Protein AF-U7QAC0-F1 (afdb_monomer_lite)

pLDDT: mean 85.82, std 8.83, range [56.03, 96.5]

Organism: NCBI:txid1348334

Sequence (75 aa):
MITYEQFIQNRYTYDWQPSRLLPVLLGQEPLRDHRCLWTYLSLPLENLSEQQAYSILEEVWLSWYQWWHPRFPNI

Structure (mmCIF, N/CA/C/O backbone):
data_AF-U7QAC0-F1
#
_entry.id   AF-U7QAC0-F1
#
loop_
_atom_site.group_PDB
_atom_site.id
_atom_site.type_symbol
_atom_site.label_atom_id
_atom_site.label_alt_id
_atom_site.label_comp_id
_atom_site.label_asym_id
_atom_site.label_entity_id
_atom_site.label_seq_id
_atom_site.pdbx_PDB_ins_code
_atom_site.Cartn_x
_atom_site.Cartn_y
_atom_site.Cartn_z
_atom_site.occupancy
_atom_site.B_iso_or_equiv
_atom_sit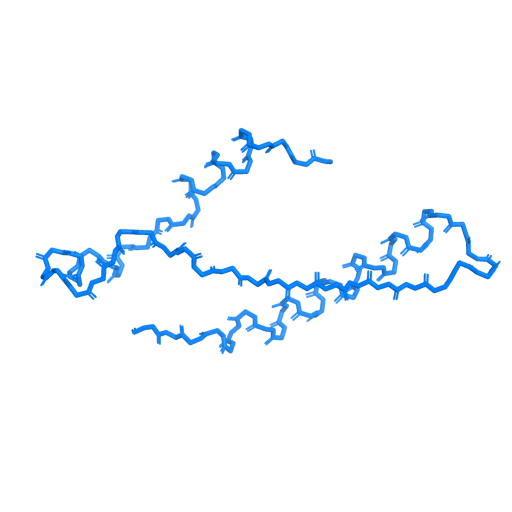e.auth_seq_id
_atom_site.auth_comp_id
_atom_site.auth_asym_id
_atom_site.auth_atom_id
_atom_site.pdbx_PDB_model_num
ATOM 1 N N . MET A 1 1 ? -0.926 10.224 7.323 1.00 56.03 1 MET A N 1
ATOM 2 C CA . MET A 1 1 ? -1.487 10.770 6.067 1.00 56.03 1 MET A CA 1
ATOM 3 C C . MET A 1 1 ? -0.323 11.152 5.166 1.00 56.03 1 MET A C 1
ATOM 5 O O . MET A 1 1 ? 0.559 11.852 5.643 1.00 56.03 1 MET A O 1
ATOM 9 N N . ILE A 1 2 ? -0.274 10.644 3.933 1.00 77.69 2 ILE A N 1
ATOM 10 C CA . ILE A 1 2 ? 0.779 10.976 2.958 1.00 77.69 2 ILE A CA 1
ATOM 11 C C . ILE A 1 2 ? 0.268 12.148 2.115 1.00 77.69 2 ILE A C 1
ATOM 13 O O . ILE A 1 2 ? -0.844 12.077 1.593 1.00 77.69 2 ILE A O 1
ATOM 17 N N . THR A 1 3 ? 1.035 13.233 2.005 1.00 89.88 3 THR A N 1
ATOM 18 C CA . THR A 1 3 ? 0.670 14.356 1.124 1.00 89.88 3 THR A CA 1
ATOM 19 C C . THR A 1 3 ? 0.910 13.998 -0.341 1.00 89.88 3 THR A C 1
ATOM 21 O O . THR A 1 3 ? 1.688 13.099 -0.655 1.00 89.88 3 THR A O 1
ATOM 24 N N . TYR A 1 4 ? 0.282 14.728 -1.267 1.00 80.00 4 TYR A N 1
ATOM 25 C CA . TYR A 1 4 ? 0.552 14.553 -2.697 1.00 80.00 4 TYR A CA 1
ATOM 26 C C . TYR A 1 4 ? 2.047 14.710 -3.027 1.00 80.00 4 TYR A C 1
ATOM 28 O O . TYR A 1 4 ? 2.604 13.923 -3.785 1.00 80.00 4 TYR A O 1
ATOM 36 N N . GLU A 1 5 ? 2.725 15.670 -2.400 1.00 88.81 5 GLU A N 1
ATOM 37 C CA . GLU A 1 5 ? 4.162 15.903 -2.586 1.00 88.81 5 GLU A CA 1
ATOM 38 C C . GLU A 1 5 ? 4.999 14.721 -2.086 1.00 88.81 5 GLU A C 1
ATOM 40 O O . GLU A 1 5 ? 5.880 14.244 -2.799 1.00 88.81 5 GLU A O 1
ATOM 45 N N . GLN A 1 6 ? 4.683 14.195 -0.898 1.00 85.62 6 GLN A N 1
ATOM 46 C CA . GLN A 1 6 ? 5.340 13.007 -0.348 1.00 85.62 6 GLN A CA 1
ATOM 47 C C . GLN A 1 6 ? 5.093 11.772 -1.221 1.00 85.62 6 GLN A C 1
ATOM 49 O O . GLN A 1 6 ? 6.005 10.978 -1.445 1.00 85.62 6 GLN A O 1
ATOM 54 N N . PHE A 1 7 ? 3.881 11.627 -1.762 1.00 82.62 7 PHE A N 1
ATOM 55 C CA . PHE A 1 7 ? 3.548 10.567 -2.707 1.00 82.62 7 PHE A CA 1
ATOM 56 C C . PHE A 1 7 ? 4.402 10.669 -3.976 1.00 82.62 7 PHE A C 1
ATOM 58 O O . PHE A 1 7 ? 5.038 9.693 -4.370 1.00 82.62 7 PHE A O 1
ATOM 65 N N . ILE A 1 8 ? 4.483 11.855 -4.583 1.00 81.19 8 ILE A N 1
ATOM 66 C CA . ILE A 1 8 ? 5.290 12.093 -5.784 1.00 81.19 8 ILE A CA 1
ATOM 67 C C . ILE A 1 8 ? 6.785 11.861 -5.514 1.00 81.19 8 ILE A C 1
ATOM 69 O O . ILE A 1 8 ? 7.456 11.220 -6.324 1.00 81.19 8 ILE A O 1
ATOM 73 N N . GLN A 1 9 ? 7.305 12.307 -4.370 1.00 84.38 9 GLN A N 1
ATOM 74 C CA . GLN A 1 9 ? 8.711 12.117 -4.007 1.00 84.38 9 GLN A CA 1
ATOM 75 C C . GLN A 1 9 ? 9.073 10.641 -3.790 1.00 84.38 9 GLN A C 1
ATOM 77 O O . GLN A 1 9 ? 10.129 10.186 -4.240 1.00 84.38 9 GLN A O 1
ATOM 82 N N . ASN A 1 10 ? 8.182 9.868 -3.163 1.00 83.75 10 ASN A N 1
ATOM 83 C CA . ASN A 1 10 ? 8.362 8.424 -3.026 1.00 83.75 10 ASN A CA 1
ATOM 84 C C . ASN A 1 10 ? 8.413 7.747 -4.396 1.00 83.75 10 ASN A C 1
ATOM 86 O O . ASN A 1 10 ? 9.302 6.938 -4.638 1.00 83.75 10 ASN A O 1
ATOM 90 N N . ARG A 1 11 ? 7.539 8.136 -5.329 1.00 80.94 11 ARG A N 1
ATOM 91 C CA . ARG A 1 11 ? 7.570 7.603 -6.696 1.00 80.94 11 ARG A CA 1
ATOM 92 C C . ARG A 1 11 ? 8.885 7.896 -7.415 1.00 80.94 11 ARG A C 1
ATOM 94 O O . ARG A 1 11 ? 9.429 7.012 -8.063 1.00 80.94 11 ARG A O 1
ATOM 101 N N . TYR A 1 12 ? 9.448 9.096 -7.266 1.00 77.12 12 TYR A N 1
ATOM 102 C CA . TYR A 1 12 ? 10.777 9.403 -7.816 1.00 77.12 12 TYR A CA 1
ATOM 103 C C . TYR A 1 12 ? 11.887 8.512 -7.251 1.00 77.12 12 TYR A C 1
ATOM 105 O O . TYR A 1 12 ? 12.828 8.181 -7.967 1.00 77.12 12 TYR A O 1
ATOM 113 N N . THR A 1 13 ? 11.776 8.143 -5.978 1.00 81.31 13 THR A N 1
ATOM 114 C CA . THR A 1 13 ? 12.800 7.371 -5.268 1.00 81.31 13 THR A CA 1
ATOM 115 C C . THR A 1 13 ? 12.684 5.870 -5.539 1.00 81.31 13 THR A C 1
ATOM 117 O O . THR A 1 13 ? 13.702 5.197 -5.682 1.00 81.31 13 THR A O 1
ATOM 120 N N . TYR A 1 14 ? 11.458 5.343 -5.618 1.00 80.06 14 TYR A N 1
ATOM 121 C CA . TYR A 1 14 ? 11.194 3.902 -5.578 1.00 80.06 14 TYR A CA 1
ATOM 122 C C . TYR A 1 14 ? 10.633 3.315 -6.883 1.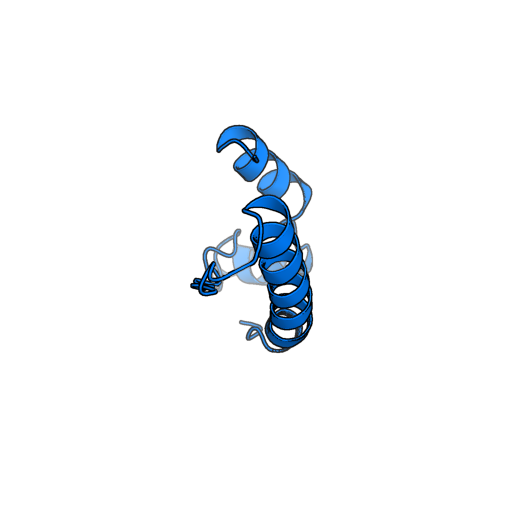00 80.06 14 TYR A C 1
ATOM 124 O O . TYR A 1 14 ? 10.782 2.114 -7.093 1.00 80.06 14 TYR A O 1
ATOM 132 N N . ASP A 1 15 ? 10.053 4.116 -7.790 1.00 77.19 15 ASP A N 1
ATOM 133 C CA . ASP A 1 15 ? 9.511 3.603 -9.067 1.00 77.19 15 ASP A CA 1
ATOM 134 C C . ASP A 1 15 ? 10.605 3.400 -10.135 1.00 77.19 15 ASP A C 1
ATOM 136 O O . ASP A 1 15 ? 10.314 2.985 -11.260 1.00 77.19 15 ASP A O 1
ATOM 140 N N . TRP A 1 16 ? 11.868 3.717 -9.829 1.00 75.50 16 TRP A N 1
ATOM 141 C CA . TRP A 1 16 ? 12.975 3.504 -10.755 1.00 75.50 16 TRP A CA 1
ATOM 142 C C . TRP A 1 16 ? 13.226 2.010 -10.975 1.00 75.50 16 TRP A C 1
ATOM 144 O O . TRP A 1 16 ? 13.641 1.286 -10.070 1.00 75.50 16 TRP A O 1
ATOM 154 N N . GLN A 1 17 ? 13.023 1.558 -12.211 1.00 76.88 17 GLN A N 1
ATOM 155 C CA . GLN A 1 17 ? 13.228 0.172 -12.619 1.00 76.88 17 GLN A CA 1
ATOM 156 C C . GLN A 1 17 ? 14.225 0.129 -13.786 1.00 76.88 17 GLN A C 1
ATOM 158 O O . GLN A 1 17 ? 13.827 0.351 -14.932 1.00 76.88 17 GLN A O 1
ATOM 163 N N . PRO A 1 18 ? 15.520 -0.171 -13.534 1.00 80.62 18 PRO A N 1
ATOM 164 C CA . PRO A 1 18 ? 16.547 -0.233 -14.580 1.00 80.62 18 PRO A CA 1
ATOM 165 C C . PRO A 1 18 ? 16.184 -1.153 -15.753 1.00 80.62 18 PRO A C 1
ATOM 167 O O . PRO A 1 18 ? 16.576 -0.893 -16.888 1.00 80.62 18 PRO A O 1
ATOM 170 N N . SER A 1 19 ? 15.399 -2.203 -15.489 1.00 79.19 19 SER A N 1
ATOM 171 C CA . SER A 1 19 ? 14.885 -3.142 -16.491 1.00 79.19 19 SER A CA 1
ATOM 172 C C . SER A 1 19 ? 14.053 -2.481 -17.595 1.00 79.19 19 SER A C 1
ATOM 174 O O . SER A 1 19 ? 13.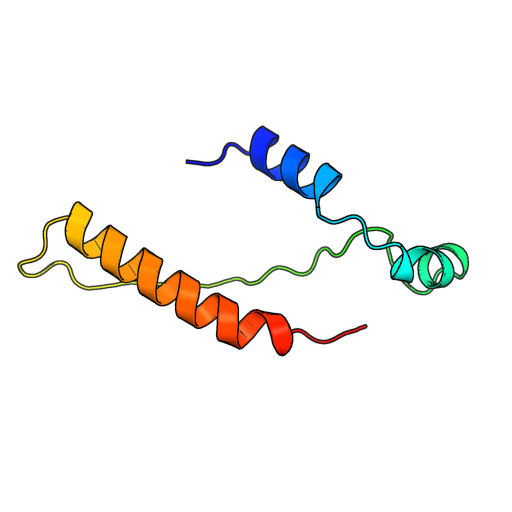950 -3.042 -18.682 1.00 79.19 19 SER A O 1
ATOM 176 N N . ARG A 1 20 ? 13.498 -1.284 -17.365 1.00 75.38 20 ARG A N 1
ATOM 177 C CA . ARG A 1 20 ? 12.644 -0.575 -18.333 1.00 75.38 20 ARG A CA 1
ATOM 178 C C . ARG A 1 20 ? 13.406 0.326 -19.298 1.00 75.38 20 ARG A C 1
ATOM 180 O O . ARG A 1 20 ? 12.820 0.815 -20.255 1.00 75.38 20 ARG A O 1
ATOM 187 N N . LEU A 1 21 ? 14.711 0.527 -19.101 1.00 85.25 21 LEU A N 1
ATOM 188 C CA . LEU A 1 21 ? 15.508 1.426 -19.942 1.00 85.25 21 LEU A CA 1
ATOM 189 C C . LEU A 1 21 ? 15.512 1.020 -21.422 1.00 85.25 21 LEU A C 1
ATOM 191 O O . LEU A 1 21 ? 15.299 1.862 -22.289 1.00 85.25 21 LEU A O 1
ATOM 195 N N . LEU A 1 22 ? 15.729 -0.264 -21.711 1.00 88.06 22 LEU A N 1
ATOM 196 C CA . LEU A 1 22 ? 15.753 -0.793 -23.079 1.00 88.06 22 LEU A CA 1
ATOM 197 C C . LEU A 1 22 ? 14.388 -0.653 -23.784 1.00 88.06 22 LEU A C 1
ATOM 199 O O . LEU A 1 22 ? 14.354 -0.026 -24.844 1.00 88.06 22 LEU A O 1
ATOM 203 N N . PRO A 1 23 ? 13.266 -1.140 -23.211 1.00 82.75 23 PRO A N 1
ATOM 204 C CA . PRO A 1 23 ? 11.932 -0.943 -23.785 1.00 82.75 23 PRO A CA 1
ATOM 205 C C . PRO A 1 23 ? 11.576 0.531 -24.017 1.00 82.75 23 PRO A C 1
ATOM 207 O O . PRO A 1 23 ? 11.009 0.870 -25.054 1.00 82.75 23 PRO A O 1
ATOM 210 N N . VAL A 1 24 ? 11.957 1.422 -23.094 1.00 83.44 24 VAL A N 1
ATOM 211 C CA . VAL A 1 24 ? 11.717 2.871 -23.211 1.00 83.44 24 VAL A CA 1
ATOM 212 C C . VAL A 1 24 ? 12.490 3.477 -24.381 1.00 83.44 24 VAL A C 1
ATOM 214 O O . VAL A 1 24 ? 11.915 4.220 -25.173 1.00 83.44 24 VAL A O 1
ATOM 217 N N . LEU A 1 25 ? 13.776 3.140 -24.535 1.00 88.81 25 LEU A N 1
ATOM 218 C CA . LEU A 1 25 ? 14.598 3.622 -25.653 1.00 88.81 25 LEU A CA 1
ATOM 219 C C . LEU A 1 25 ? 14.106 3.102 -27.011 1.00 88.81 25 LEU A C 1
ATOM 221 O O . LEU A 1 25 ? 14.234 3.797 -28.015 1.00 88.81 25 LEU A O 1
ATOM 225 N N . LEU A 1 26 ? 13.527 1.899 -27.037 1.00 91.56 26 LEU A N 1
ATOM 226 C CA . LEU A 1 26 ? 12.920 1.295 -28.226 1.00 91.56 26 LEU A CA 1
ATOM 227 C C . LEU A 1 26 ? 11.482 1.783 -28.492 1.00 91.56 26 LEU A C 1
ATOM 229 O O . LEU A 1 26 ? 10.875 1.362 -29.474 1.00 91.56 26 LEU A O 1
ATOM 233 N N . GLY A 1 27 ? 10.928 2.648 -27.634 1.00 81.00 27 GLY A N 1
ATOM 234 C CA . GLY A 1 27 ? 9.565 3.173 -27.761 1.00 81.00 27 GLY A CA 1
ATOM 235 C C . GLY A 1 27 ? 8.458 2.151 -27.479 1.00 81.00 27 GLY A C 1
ATOM 236 O O . GLY A 1 27 ? 7.320 2.358 -27.891 1.00 81.00 27 GLY A O 1
ATOM 237 N N . GLN A 1 28 ? 8.778 1.045 -26.807 1.00 82.00 28 GLN A N 1
ATOM 238 C CA . GLN A 1 28 ? 7.843 -0.041 -26.500 1.00 82.00 28 GLN A CA 1
ATOM 239 C C . GLN A 1 28 ? 7.038 0.234 -25.223 1.00 82.00 28 GLN A C 1
ATOM 241 O O . GLN A 1 28 ? 5.897 -0.205 -25.110 1.00 82.00 28 GLN A O 1
ATOM 246 N N . GLU A 1 29 ? 7.605 0.997 -24.282 1.00 73.69 29 GLU A N 1
ATOM 247 C CA . GLU A 1 29 ? 6.977 1.315 -22.998 1.00 73.69 29 GLU A CA 1
ATOM 248 C C . GLU A 1 29 ? 7.258 2.751 -22.526 1.00 73.69 29 GLU A C 1
ATOM 250 O O . GLU A 1 29 ? 8.298 3.326 -22.855 1.00 73.69 29 GLU A O 1
ATOM 255 N N . PRO A 1 30 ? 6.369 3.341 -21.704 1.00 73.56 30 PRO A N 1
ATOM 256 C CA . PRO A 1 30 ? 6.652 4.594 -21.014 1.00 73.56 30 PRO A CA 1
ATOM 257 C C . PRO A 1 30 ? 7.676 4.407 -19.881 1.00 73.56 30 PRO A C 1
ATOM 259 O O . PRO A 1 30 ? 7.760 3.351 -19.258 1.00 73.56 30 PRO A O 1
ATOM 262 N N . LEU A 1 31 ? 8.408 5.479 -19.546 1.00 73.56 31 LEU A N 1
ATOM 263 C CA . LEU A 1 31 ? 9.413 5.477 -18.468 1.00 73.56 31 LEU A CA 1
ATOM 264 C C . LEU A 1 31 ? 8.826 5.171 -17.080 1.00 73.56 31 LEU A C 1
ATOM 266 O O . LEU A 1 31 ? 9.538 4.706 -16.194 1.00 73.56 31 LEU A O 1
ATOM 270 N N . ARG A 1 32 ? 7.537 5.455 -16.871 1.00 73.62 32 ARG A N 1
ATOM 271 C CA . ARG A 1 32 ? 6.838 5.220 -15.604 1.00 73.62 32 ARG A CA 1
ATOM 272 C C . ARG A 1 32 ? 5.666 4.279 -15.799 1.00 73.62 32 ARG A C 1
ATOM 274 O O . ARG A 1 32 ? 4.911 4.420 -16.759 1.00 73.62 32 ARG A O 1
ATOM 281 N N . ASP A 1 33 ? 5.461 3.395 -14.824 1.00 73.19 33 ASP A N 1
ATOM 282 C CA . ASP A 1 33 ? 4.201 2.669 -14.722 1.00 73.19 33 ASP A CA 1
ATOM 283 C C . ASP A 1 33 ? 3.115 3.592 -14.167 1.00 73.19 33 ASP A C 1
ATOM 285 O O . ASP A 1 33 ? 3.216 4.103 -13.048 1.00 73.19 33 ASP A O 1
ATOM 289 N N . HIS A 1 34 ? 2.067 3.815 -14.952 1.00 76.12 34 HIS A N 1
ATOM 290 C CA . HIS A 1 34 ? 0.895 4.578 -14.522 1.00 76.12 34 HIS A CA 1
ATOM 291 C C . HIS A 1 34 ? -0.264 3.683 -14.086 1.00 76.12 34 HIS A C 1
ATOM 293 O O . HIS A 1 34 ? -1.319 4.190 -13.708 1.00 76.12 34 HIS A O 1
ATOM 299 N N . ARG A 1 35 ? -0.092 2.362 -14.136 1.00 79.06 35 ARG A N 1
ATOM 300 C CA . ARG A 1 35 ? -1.101 1.424 -13.666 1.00 79.06 35 ARG A CA 1
ATOM 301 C C . ARG A 1 35 ? -1.166 1.482 -12.137 1.00 79.06 35 ARG A C 1
ATOM 303 O O . ARG A 1 35 ? -0.145 1.424 -11.458 1.00 79.06 35 ARG A O 1
ATOM 310 N N . CYS A 1 36 ? -2.377 1.586 -11.604 1.00 78.56 36 CYS A N 1
ATOM 311 C CA . CYS A 1 36 ? -2.637 1.664 -10.168 1.00 78.56 36 CYS A CA 1
ATOM 312 C C . CYS A 1 36 ? -3.554 0.516 -9.736 1.00 78.56 36 CYS A C 1
ATOM 314 O O . CYS A 1 36 ? -4.443 0.111 -10.486 1.00 78.56 36 CYS A O 1
ATOM 316 N N . LEU A 1 37 ? -3.386 0.043 -8.500 1.00 84.00 37 LEU A N 1
ATOM 317 C CA . LEU A 1 37 ? -4.400 -0.763 -7.826 1.00 84.00 37 LEU A CA 1
ATOM 318 C C . LEU A 1 37 ? -5.458 0.173 -7.240 1.00 84.00 37 LEU A C 1
ATOM 320 O O . LEU A 1 37 ? -5.169 0.933 -6.318 1.00 84.00 37 LEU A O 1
ATOM 324 N N . TRP A 1 38 ? -6.684 0.098 -7.749 1.00 85.06 38 TRP A N 1
ATOM 325 C CA . TRP A 1 38 ? -7.837 0.706 -7.093 1.00 85.06 38 TRP A CA 1
ATOM 326 C C . TRP A 1 38 ? -8.518 -0.340 -6.210 1.00 85.06 38 TRP A C 1
ATOM 328 O O . TRP A 1 38 ? -8.953 -1.376 -6.710 1.00 85.06 38 TRP A O 1
ATOM 338 N N . THR A 1 39 ? -8.602 -0.084 -4.905 1.00 89.06 39 THR A N 1
ATOM 339 C CA . THR A 1 39 ? -9.305 -0.957 -3.958 1.00 89.06 39 THR A CA 1
ATOM 340 C C . THR A 1 39 ? -10.217 -0.142 -3.051 1.00 89.06 39 THR A C 1
ATOM 342 O O . THR A 1 39 ? -9.920 1.009 -2.732 1.00 89.06 39 THR A O 1
ATOM 345 N N . TYR A 1 40 ? -11.325 -0.748 -2.635 1.00 92.88 40 TYR A N 1
ATOM 346 C CA . TYR A 1 40 ? -12.249 -0.190 -1.658 1.00 92.88 40 TYR A CA 1
ATOM 347 C C . TYR A 1 40 ? -12.419 -1.199 -0.524 1.00 92.88 40 TYR A C 1
ATOM 349 O O . TYR A 1 40 ? -12.928 -2.298 -0.740 1.00 92.88 40 TYR A O 1
ATOM 357 N N . LEU A 1 41 ? -11.968 -0.830 0.675 1.00 93.94 41 LEU A N 1
ATOM 358 C CA . LEU A 1 41 ? -12.095 -1.636 1.886 1.00 93.94 41 LEU A CA 1
ATOM 359 C C . LEU A 1 41 ? -13.081 -0.947 2.826 1.00 93.94 41 LEU A C 1
ATOM 361 O O . LEU A 1 41 ? -12.992 0.260 3.050 1.00 93.94 41 LEU A O 1
ATOM 365 N N . SER A 1 42 ? -14.025 -1.712 3.366 1.00 94.56 42 SER A N 1
ATOM 366 C CA . SER A 1 42 ? -15.015 -1.210 4.316 1.00 94.56 42 SER A CA 1
ATOM 367 C C . SER A 1 42 ? -15.317 -2.266 5.370 1.00 94.56 42 SER A C 1
ATOM 369 O O . SER A 1 42 ? -15.210 -3.465 5.110 1.00 94.56 42 SER A O 1
ATOM 371 N N . LEU A 1 43 ? -15.668 -1.801 6.564 1.00 94.94 43 LEU A N 1
ATOM 372 C CA . LEU A 1 43 ? -15.993 -2.619 7.724 1.00 94.94 43 LEU A CA 1
ATOM 373 C C . LEU A 1 43 ? -17.117 -1.905 8.494 1.00 94.94 43 LEU A C 1
ATOM 375 O O . LEU A 1 43 ? -17.014 -0.691 8.694 1.00 94.94 43 LEU A O 1
ATOM 379 N N . PRO A 1 44 ? -18.184 -2.602 8.920 1.00 94.00 44 PRO A N 1
ATOM 380 C CA . PRO A 1 44 ? -19.197 -2.003 9.780 1.00 94.00 44 PRO A CA 1
ATOM 381 C C . PRO A 1 44 ? -18.607 -1.698 11.165 1.00 94.00 44 PRO A C 1
ATOM 383 O O . PRO A 1 44 ? -17.871 -2.510 11.722 1.00 94.00 44 PRO A O 1
ATOM 386 N N . LEU A 1 45 ? -18.926 -0.526 11.727 1.00 93.44 45 LEU A N 1
ATOM 387 C CA . LEU A 1 45 ? -18.368 -0.118 13.020 1.00 93.44 45 LEU A CA 1
ATOM 388 C C . LEU A 1 45 ? -18.971 -0.893 14.194 1.00 93.44 45 LEU A C 1
ATOM 390 O O . LEU A 1 45 ? -18.221 -1.254 15.081 1.00 93.44 45 LEU A O 1
ATOM 394 N N . GLU A 1 46 ? -20.274 -1.191 14.199 1.00 88.75 46 GLU A N 1
ATOM 395 C CA . GLU A 1 46 ? -20.988 -1.907 15.280 1.00 88.75 46 GLU A CA 1
ATOM 396 C C . GLU A 1 46 ? -20.507 -1.560 16.709 1.00 88.75 46 GLU A C 1
ATOM 398 O O . GLU A 1 46 ? -20.972 -0.576 17.278 1.00 88.75 46 GLU A O 1
ATOM 403 N N . ASN A 1 47 ? -19.582 -2.350 17.273 1.00 92.25 47 ASN A N 1
ATOM 404 C CA . ASN A 1 47 ? -19.009 -2.189 18.620 1.00 92.25 47 ASN A CA 1
ATOM 405 C C . ASN A 1 47 ? -17.510 -1.811 18.629 1.00 92.25 47 ASN A C 1
ATOM 407 O O . ASN A 1 47 ? -16.874 -1.810 1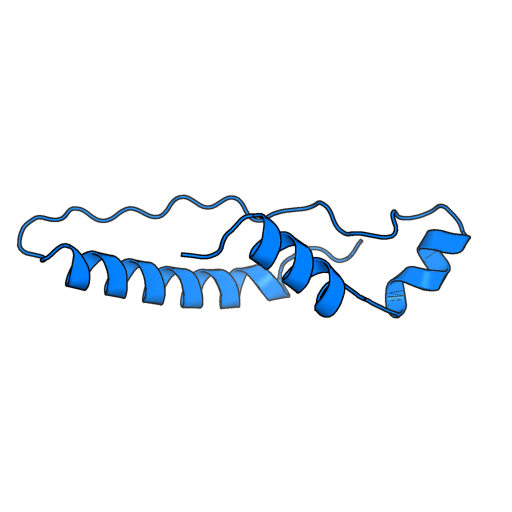9.683 1.00 92.25 47 ASN A O 1
ATOM 411 N N . LEU A 1 48 ? -16.923 -1.552 17.464 1.00 94.56 48 LEU A N 1
ATOM 412 C CA . LEU A 1 48 ? -15.529 -1.171 17.276 1.00 94.56 48 LEU A CA 1
ATOM 413 C C . LEU A 1 48 ? -15.365 0.340 17.422 1.00 94.56 48 LEU A C 1
ATOM 415 O O . LEU A 1 48 ? -16.153 1.128 16.897 1.00 94.56 48 LEU A O 1
ATOM 419 N N . SER A 1 49 ? -14.280 0.753 18.070 1.00 95.38 49 SER A N 1
ATOM 420 C CA . SER A 1 49 ? -13.808 2.127 17.937 1.00 95.38 49 SER A CA 1
ATOM 421 C C . SER A 1 49 ? -13.266 2.372 16.526 1.00 95.38 49 SER A C 1
ATOM 423 O O . SER A 1 49 ? -12.809 1.449 15.848 1.00 95.38 49 SER A O 1
ATOM 425 N N . GLU A 1 50 ? -13.245 3.633 16.095 1.00 93.94 50 GLU A N 1
ATOM 426 C CA . GLU A 1 50 ? -12.642 4.024 14.813 1.00 93.94 50 GLU A CA 1
ATOM 427 C C . GLU A 1 50 ? -11.194 3.533 14.686 1.00 93.94 50 GLU A C 1
ATOM 429 O O . GLU A 1 50 ? -10.780 3.064 13.628 1.00 93.94 50 GLU A O 1
ATOM 434 N N . GLN A 1 51 ? -10.435 3.578 15.785 1.00 95.31 51 GLN A N 1
ATOM 435 C CA . GLN A 1 51 ? -9.051 3.118 15.813 1.00 95.31 51 GLN A CA 1
ATOM 436 C C . GLN A 1 51 ? -8.947 1.603 15.605 1.00 95.31 51 GLN A C 1
ATOM 438 O O . GLN A 1 51 ? -8.091 1.152 14.850 1.00 95.31 51 GLN A O 1
ATOM 443 N N . GLN A 1 52 ? -9.834 0.818 16.225 1.00 96.19 52 GLN A N 1
ATOM 444 C CA . GLN A 1 52 ? -9.883 -0.632 16.014 1.00 96.19 52 GLN A CA 1
ATOM 445 C C . GLN A 1 52 ? -10.270 -0.972 14.573 1.00 96.19 52 GLN A C 1
ATOM 447 O O . GLN A 1 52 ? -9.632 -1.820 13.951 1.00 96.19 52 GLN A O 1
ATOM 452 N N . ALA A 1 53 ? -11.270 -0.283 14.020 1.00 96.25 53 ALA A N 1
ATOM 453 C CA . ALA A 1 53 ? -11.678 -0.462 12.632 1.00 96.25 53 ALA A CA 1
ATOM 454 C C . ALA A 1 53 ? -10.542 -0.121 11.654 1.00 96.25 53 ALA A C 1
ATOM 456 O O . ALA A 1 53 ? -10.305 -0.864 10.702 1.00 96.25 53 ALA A O 1
ATOM 457 N N . TYR A 1 54 ? -9.796 0.957 11.915 1.00 94.88 54 TYR A N 1
ATOM 458 C CA . TYR A 1 54 ? -8.646 1.343 11.102 1.00 94.88 54 TYR A CA 1
ATOM 459 C C . TYR A 1 54 ? -7.540 0.281 11.131 1.00 94.88 54 TYR A C 1
ATOM 461 O O . TYR A 1 54 ? -7.051 -0.107 10.074 1.00 94.88 54 TYR A O 1
ATOM 469 N N . SER A 1 55 ? -7.193 -0.243 12.312 1.00 95.81 55 SER A N 1
ATOM 470 C CA . SER A 1 55 ? -6.194 -1.313 12.434 1.00 95.81 55 SER A CA 1
ATOM 471 C C . SER A 1 55 ? -6.591 -2.578 11.667 1.00 95.81 55 SER A C 1
ATOM 473 O O . SER A 1 55 ? -5.745 -3.172 11.004 1.00 95.81 55 SER A O 1
ATOM 475 N N . ILE A 1 56 ? -7.874 -2.959 11.691 1.00 96.31 56 ILE A N 1
ATOM 476 C CA . ILE A 1 56 ? -8.382 -4.105 10.916 1.00 96.31 56 ILE A CA 1
ATOM 477 C C . ILE A 1 56 ? -8.239 -3.849 9.412 1.00 96.31 56 ILE A C 1
ATOM 479 O O . ILE A 1 56 ? -7.757 -4.707 8.674 1.00 96.31 56 ILE A O 1
ATO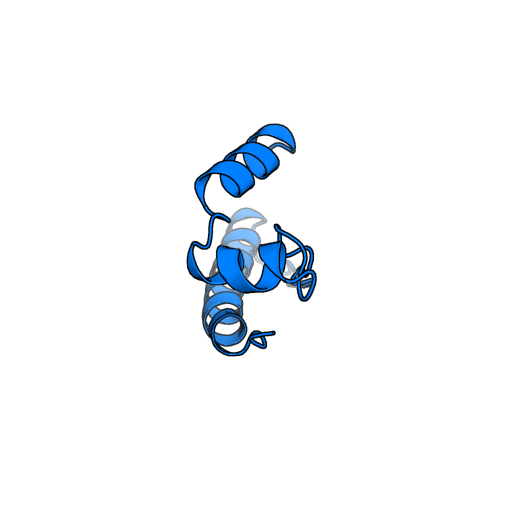M 483 N N . LEU A 1 57 ? -8.646 -2.667 8.939 1.00 96.50 57 LEU A N 1
ATOM 484 C CA . LEU A 1 57 ? -8.536 -2.310 7.523 1.00 96.50 57 LEU A CA 1
ATOM 485 C C . LEU A 1 57 ? -7.075 -2.268 7.055 1.00 96.50 57 LEU A C 1
ATOM 487 O O . LEU A 1 57 ? -6.787 -2.687 5.935 1.00 96.50 57 LEU A O 1
ATOM 491 N N . GLU A 1 58 ? -6.156 -1.802 7.902 1.00 95.00 58 GLU A N 1
ATOM 492 C CA . GLU A 1 58 ? -4.719 -1.779 7.623 1.00 95.00 58 GLU A CA 1
ATOM 493 C C . GLU A 1 58 ? -4.135 -3.194 7.498 1.00 95.00 58 GLU A C 1
ATOM 495 O O . GLU A 1 58 ? -3.414 -3.481 6.541 1.00 95.00 58 GLU A O 1
ATOM 500 N N . GLU A 1 59 ? -4.502 -4.110 8.396 1.00 96.44 59 GLU A N 1
ATOM 501 C CA . GLU A 1 59 ? -4.078 -5.512 8.329 1.00 96.44 59 GLU A CA 1
ATOM 502 C C . GLU A 1 59 ? -4.603 -6.208 7.060 1.00 96.44 59 GLU A C 1
ATOM 504 O O . GLU A 1 59 ? -3.846 -6.861 6.331 1.00 96.44 59 GLU A O 1
ATOM 509 N N . VAL A 1 60 ? -5.887 -6.011 6.740 1.00 96.06 60 VAL A N 1
ATOM 510 C CA . VAL A 1 60 ? -6.507 -6.537 5.513 1.00 96.06 60 VAL A CA 1
ATOM 511 C C . VAL A 1 60 ? -5.837 -5.958 4.268 1.00 96.06 60 VAL A C 1
ATOM 513 O O . VAL A 1 60 ? -5.574 -6.699 3.318 1.00 96.06 60 VAL A O 1
ATOM 516 N N . TRP A 1 61 ? -5.517 -4.660 4.264 1.00 94.44 61 TRP A N 1
ATOM 517 C CA . TRP A 1 61 ? -4.792 -4.017 3.169 1.00 94.44 61 TRP A CA 1
ATOM 518 C C . TRP A 1 61 ? -3.420 -4.653 2.941 1.00 94.44 61 TRP A C 1
ATOM 520 O O . TRP A 1 61 ? -3.092 -4.979 1.799 1.00 94.44 61 TRP A O 1
ATOM 530 N N . LEU A 1 62 ? -2.637 -4.875 4.001 1.00 94.44 62 LEU A N 1
ATOM 531 C CA . LEU A 1 62 ? -1.317 -5.499 3.893 1.00 94.44 62 LEU A CA 1
ATOM 532 C C . LEU A 1 62 ? -1.410 -6.910 3.298 1.00 94.44 62 LEU A C 1
ATOM 534 O O . LEU A 1 62 ? -0.664 -7.234 2.371 1.00 94.44 62 LEU A O 1
ATOM 538 N N . SER A 1 63 ? -2.358 -7.721 3.776 1.00 94.81 63 SER A N 1
ATOM 539 C CA . SER A 1 63 ? -2.609 -9.073 3.257 1.00 94.81 63 SER A CA 1
ATOM 540 C C . SER A 1 63 ? -3.029 -9.057 1.780 1.00 94.81 63 SER A C 1
ATOM 542 O O . SER A 1 63 ? -2.453 -9.763 0.944 1.00 94.81 63 SER A O 1
ATOM 544 N N . TRP A 1 64 ? -3.977 -8.185 1.422 1.00 94.31 64 TRP A N 1
ATOM 545 C CA . TRP A 1 64 ? -4.435 -8.015 0.044 1.00 94.31 64 TRP A CA 1
ATOM 546 C C . TRP A 1 64 ? -3.303 -7.580 -0.889 1.00 94.31 64 TRP A C 1
ATOM 548 O O . TRP A 1 64 ? -3.121 -8.158 -1.963 1.00 94.31 64 TRP A O 1
ATOM 558 N N . TYR A 1 65 ? -2.507 -6.596 -0.469 1.00 92.19 65 TYR A N 1
ATOM 559 C CA . TYR A 1 65 ? -1.380 -6.092 -1.244 1.00 92.19 65 TYR A CA 1
ATOM 560 C C . TYR A 1 65 ? -0.326 -7.180 -1.485 1.00 92.19 65 TYR A C 1
ATOM 562 O O . TYR A 1 65 ? 0.129 -7.344 -2.618 1.00 92.19 65 TYR A O 1
ATOM 570 N N . GLN A 1 66 ? 0.016 -7.972 -0.463 1.00 93.62 66 GLN A N 1
ATOM 571 C CA . GLN A 1 66 ? 0.959 -9.089 -0.590 1.00 93.62 66 GLN A CA 1
ATOM 572 C C . GLN A 1 66 ? 0.481 -10.160 -1.579 1.00 93.62 66 GLN A C 1
ATOM 574 O O . GLN A 1 66 ? 1.293 -10.729 -2.308 1.00 93.62 66 GLN A O 1
ATOM 579 N N . TRP A 1 67 ? -0.826 -10.430 -1.641 1.00 92.88 67 TRP A N 1
ATOM 580 C CA . TRP A 1 67 ? -1.391 -11.352 -2.626 1.00 92.88 67 TRP A CA 1
ATOM 581 C C . TRP A 1 67 ? -1.436 -10.748 -4.039 1.00 92.88 67 TRP A C 1
ATOM 583 O O . TRP A 1 67 ? -1.121 -11.439 -5.014 1.00 92.88 67 TRP A O 1
ATOM 593 N N . TRP A 1 68 ? -1.814 -9.475 -4.160 1.00 92.31 68 TRP A N 1
ATOM 594 C CA . TRP A 1 68 ? -2.006 -8.801 -5.444 1.00 92.31 68 TRP A CA 1
ATOM 595 C C . TRP A 1 68 ? -0.683 -8.476 -6.146 1.00 92.31 68 TRP A C 1
ATOM 597 O O . TRP A 1 68 ? -0.527 -8.786 -7.326 1.00 92.31 68 TRP A O 1
ATOM 607 N N . HIS A 1 69 ? 0.282 -7.902 -5.426 1.00 87.94 69 HIS A N 1
ATOM 608 C CA . HIS A 1 69 ? 1.538 -7.391 -5.981 1.00 87.94 69 HIS A CA 1
ATOM 609 C C . HIS A 1 69 ? 2.296 -8.395 -6.876 1.00 87.94 69 HIS A C 1
ATOM 611 O O . HIS A 1 69 ? 2.616 -8.039 -8.007 1.00 87.94 69 HIS A O 1
ATOM 617 N N . PRO A 1 70 ? 2.542 -9.660 -6.471 1.00 89.44 70 PRO A N 1
ATOM 618 C CA . PRO A 1 70 ? 3.251 -10.620 -7.325 1.00 89.44 70 PRO A CA 1
ATOM 619 C C . PRO A 1 70 ? 2.437 -11.110 -8.535 1.00 89.44 70 PRO A C 1
ATOM 621 O O . PRO A 1 70 ? 2.996 -11.745 -9.424 1.00 89.44 70 PRO A O 1
ATOM 624 N N . ARG A 1 71 ? 1.120 -10.868 -8.568 1.00 90.75 71 ARG A N 1
ATOM 625 C CA . ARG A 1 71 ? 0.218 -11.239 -9.678 1.00 90.75 71 ARG A CA 1
ATOM 626 C C . ARG A 1 71 ? -0.016 -10.090 -10.645 1.00 90.75 71 ARG A C 1
ATOM 628 O O . ARG A 1 71 ? -0.736 -10.252 -11.630 1.00 90.75 71 ARG A O 1
ATOM 635 N N . PHE A 1 72 ? 0.559 -8.932 -10.354 1.00 85.56 72 PHE A N 1
ATOM 636 C CA . PHE A 1 72 ? 0.459 -7.791 -11.226 1.00 85.56 72 PHE A CA 1
ATOM 637 C C . PHE A 1 72 ? 1.198 -8.087 -12.543 1.00 85.56 72 PHE A C 1
ATOM 639 O O . PHE A 1 72 ? 2.373 -8.455 -12.493 1.00 85.56 72 PHE A O 1
ATOM 646 N N . PRO A 1 73 ? 0.536 -7.996 -13.715 1.00 78.44 73 PRO A N 1
ATOM 647 C CA . PRO A 1 73 ? 1.147 -8.414 -14.971 1.00 78.44 73 PRO A CA 1
ATOM 648 C C . PRO A 1 73 ? 2.428 -7.632 -15.265 1.00 78.44 73 PRO A C 1
ATOM 650 O O . PRO A 1 73 ? 2.419 -6.395 -15.266 1.00 78.44 73 PRO A O 1
ATOM 653 N N . ASN A 1 74 ? 3.503 -8.354 -15.578 1.00 69.31 74 ASN A N 1
ATOM 654 C CA . ASN A 1 74 ? 4.628 -7.762 -16.291 1.00 69.31 74 ASN A CA 1
ATOM 655 C C . ASN A 1 74 ? 4.139 -7.375 -17.695 1.00 69.31 74 ASN A C 1
ATOM 657 O O . ASN A 1 74 ? 3.328 -8.104 -18.276 1.00 69.31 74 ASN A O 1
ATOM 661 N N . ILE A 1 75 ? 4.558 -6.205 -18.176 1.00 61.88 75 ILE A N 1
ATOM 662 C CA . ILE A 1 75 ? 4.362 -5.806 -19.576 1.00 61.88 75 ILE A CA 1
ATOM 663 C C . ILE A 1 75 ? 5.428 -6.519 -20.414 1.00 61.88 75 ILE A C 1
ATOM 665 O O . ILE A 1 75 ? 6.53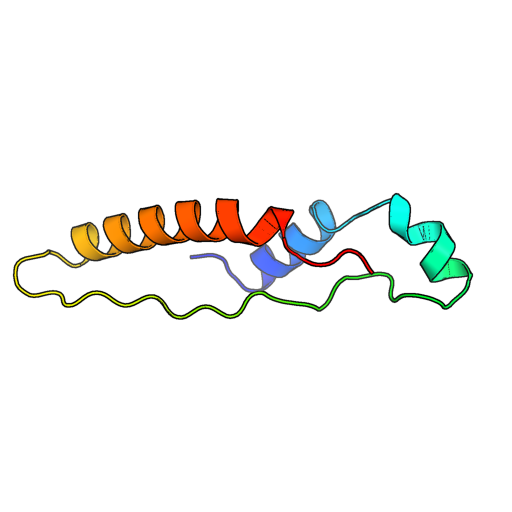4 -6.739 -19.864 1.00 61.88 75 ILE A O 1
#

Radius of gyration: 17.13 Å; chains: 1; bounding box: 38×27×47 Å

InterPro domains:
  IPR026411 Cyanosortase A-associated protein [TIGR04153] (2-74)

Foldseek 3Di:
DQDPVNVVVVCVVPQQDPVCPVCVVVVNDDRGDPDDDDDDDDDDCVPHDPVRRVVVSVVVVVVVCVVVVVVPDDD

Secondary structure (DSSP, 8-state):
---HHHHHHHHHHH---GGGHHHHHTTSS-SS-------------TT--HHHHHHHHHHHHHHHHHHHGGGSPP-